Protein AF-A0A6S7K9F8-F1 (afdb_monomer_lite)

Radius of gyration: 13.47 Å; chains: 1; bounding box: 32×16×36 Å

Secondary structure (DSSP, 8-state):
--HHHHHHHHHHSSGGGG-SSSEEEEETTEEEEE---SSHHHHHHHHHHHHHHTT-

pLDDT: mean 92.74, std 6.07, range [56.81, 98.12]

Organism: Paramuricea clavata (NCBI:txid317549)

Foldseek 3Di:
DVVVVVVQCVVCVCLCVLQDAWDWDDDRPDIDTHHDDPDPVRRVCNVVSSVVSVVD

Sequence (56 aa):
SILGPLLFLLYTNDLPECLNNTRPRLFADDTNLTASGNSTADVELAVNSDLDNLRN

Structure (mmCIF, N/CA/C/O backbone):
data_AF-A0A6S7K9F8-F1
#
_entry.id   AF-A0A6S7K9F8-F1
#
loop_
_atom_site.group_PDB
_atom_site.id
_atom_site.type_symbol
_atom_site.label_atom_id
_atom_site.label_alt_id
_atom_site.label_comp_id
_atom_site.label_asym_id
_atom_site.label_entity_id
_atom_site.label_seq_id
_atom_site.pdbx_PDB_ins_code
_atom_site.Cartn_x
_atom_site.Cartn_y
_atom_site.Cartn_z
_atom_site.occupancy
_atom_site.B_iso_or_equiv
_atom_site.auth_seq_id
_atom_site.auth_comp_id
_atom_site.auth_asym_id
_atom_site.auth_atom_id
_atom_site.pdbx_PDB_model_num
ATOM 1 N N . SER A 1 1 ? 22.589 -1.617 -16.447 1.00 81.69 1 SER A N 1
ATOM 2 C CA . SER A 1 1 ? 21.486 -1.406 -17.411 1.00 81.69 1 SER A CA 1
ATOM 3 C C . SER A 1 1 ? 20.420 -0.550 -16.743 1.00 81.69 1 SER A C 1
ATOM 5 O O . SER A 1 1 ? 20.156 -0.794 -15.575 1.00 81.69 1 SER A O 1
ATOM 7 N N . ILE A 1 2 ? 19.845 0.441 -17.436 1.00 91.25 2 ILE A N 1
ATOM 8 C CA . ILE A 1 2 ? 18.824 1.367 -16.889 1.00 91.25 2 ILE A CA 1
ATOM 9 C C . ILE A 1 2 ? 17.379 0.873 -17.083 1.00 91.25 2 ILE A C 1
ATOM 11 O O . ILE A 1 2 ? 16.458 1.366 -16.440 1.00 91.25 2 ILE A O 1
ATOM 15 N N . LEU A 1 3 ? 17.177 -0.137 -17.934 1.00 95.00 3 LEU A N 1
ATOM 16 C CA . LEU A 1 3 ? 15.846 -0.643 -18.270 1.00 95.00 3 LEU A CA 1
ATOM 17 C C . LEU A 1 3 ? 15.172 -1.372 -17.097 1.00 95.00 3 LEU A C 1
ATOM 19 O O . LEU A 1 3 ? 13.974 -1.224 -16.906 1.00 95.00 3 LEU A O 1
ATOM 23 N N . GLY A 1 4 ? 15.935 -2.116 -16.289 1.00 93.31 4 GLY A N 1
ATOM 24 C CA . GLY A 1 4 ? 15.404 -2.838 -15.124 1.00 93.31 4 GLY A CA 1
ATOM 25 C C . GLY A 1 4 ? 14.723 -1.911 -14.107 1.00 93.31 4 GLY A C 1
ATOM 26 O O . GLY A 1 4 ? 13.538 -2.094 -13.846 1.00 93.31 4 GLY A O 1
ATOM 27 N N . PRO A 1 5 ? 15.416 -0.874 -13.595 1.00 91.56 5 PRO A N 1
ATOM 28 C CA . PRO A 1 5 ? 14.809 0.115 -12.702 1.00 91.56 5 PRO A CA 1
ATOM 29 C C . PRO A 1 5 ? 13.598 0.839 -13.305 1.00 91.56 5 PRO A C 1
ATOM 31 O O . PRO A 1 5 ? 12.649 1.143 -12.593 1.00 91.56 5 PRO A O 1
ATOM 34 N N . LEU A 1 6 ? 13.601 1.092 -14.617 1.00 93.12 6 LEU A N 1
ATOM 35 C CA . LEU A 1 6 ? 12.472 1.734 -15.289 1.00 93.12 6 LEU A CA 1
ATOM 36 C C . LEU A 1 6 ? 11.240 0.818 -15.350 1.00 93.12 6 LEU A C 1
ATOM 38 O O . LEU A 1 6 ? 10.134 1.265 -15.068 1.00 93.12 6 LEU A O 1
ATOM 42 N N . LEU A 1 7 ? 11.431 -0.461 -15.684 1.00 93.38 7 LEU A N 1
ATOM 43 C CA . LEU A 1 7 ? 10.357 -1.459 -15.674 1.00 93.38 7 LEU A CA 1
ATOM 44 C C . LEU A 1 7 ? 9.817 -1.690 -14.260 1.00 93.38 7 LEU A C 1
ATOM 46 O O . LEU A 1 7 ? 8.613 -1.842 -14.095 1.00 93.38 7 LEU A O 1
ATOM 50 N N . PHE A 1 8 ? 10.691 -1.661 -13.252 1.00 90.81 8 PHE A N 1
ATOM 51 C CA . PHE A 1 8 ? 10.288 -1.724 -11.850 1.00 90.81 8 PHE A CA 1
ATOM 52 C C . PHE A 1 8 ? 9.366 -0.556 -11.474 1.00 90.81 8 PHE A C 1
ATOM 54 O O . PHE A 1 8 ? 8.283 -0.785 -10.949 1.00 90.81 8 PHE A O 1
ATOM 61 N N . LEU A 1 9 ? 9.743 0.680 -11.822 1.00 90.00 9 LEU A N 1
ATOM 62 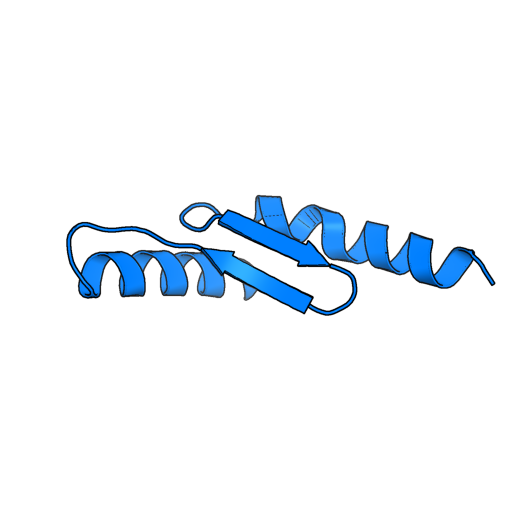C CA . LEU A 1 9 ? 8.907 1.856 -11.562 1.00 90.00 9 LEU A CA 1
ATOM 63 C C . LEU A 1 9 ? 7.549 1.783 -12.263 1.00 90.00 9 LEU A C 1
ATOM 65 O O . LEU A 1 9 ? 6.556 2.195 -11.680 1.00 90.00 9 LEU A O 1
ATOM 69 N N . LEU A 1 10 ? 7.498 1.273 -13.498 1.00 91.75 10 LEU A N 1
ATOM 70 C CA . LEU A 1 10 ? 6.236 1.074 -14.216 1.00 91.75 10 LEU A CA 1
ATOM 71 C C . LEU A 1 10 ? 5.350 0.021 -13.544 1.00 91.75 10 LEU A C 1
ATOM 73 O O . LEU A 1 10 ? 4.141 0.204 -13.504 1.00 91.75 10 LEU A O 1
ATOM 77 N N . TYR A 1 11 ? 5.950 -1.047 -13.016 1.00 89.81 11 TYR A N 1
ATOM 78 C CA . TYR A 1 11 ? 5.237 -2.123 -12.331 1.00 89.81 11 TYR A CA 1
ATOM 79 C C . TYR A 1 11 ? 4.6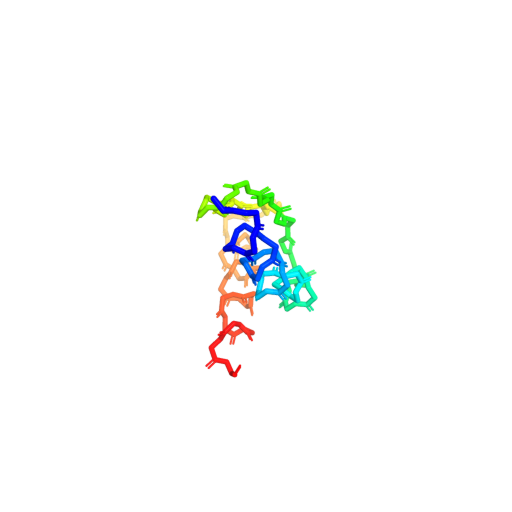41 -1.695 -10.985 1.00 89.81 11 TYR A C 1
ATOM 81 O O . TYR A 1 11 ? 3.602 -2.211 -10.613 1.00 89.81 11 TYR A O 1
ATOM 89 N N . THR A 1 12 ? 5.285 -0.787 -10.246 1.00 90.69 12 THR A N 1
ATOM 90 C CA . THR A 1 12 ? 4.820 -0.373 -8.907 1.00 90.69 12 THR A CA 1
ATOM 91 C C . THR A 1 12 ? 3.997 0.916 -8.898 1.00 90.69 12 THR A C 1
ATOM 93 O O . THR A 1 12 ? 3.609 1.380 -7.82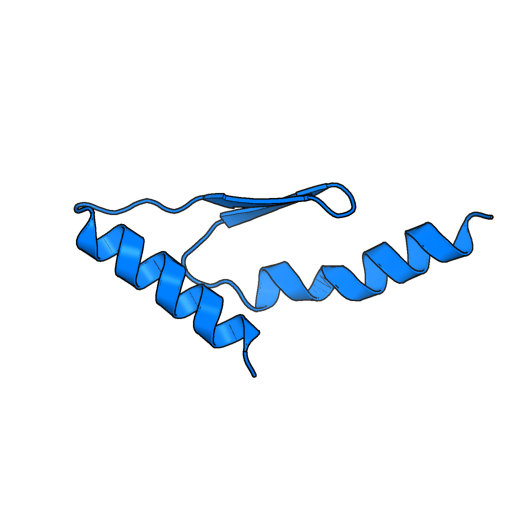8 1.00 90.69 12 THR A O 1
ATOM 96 N N . ASN A 1 13 ? 3.827 1.581 -10.044 1.00 89.94 13 ASN A N 1
ATOM 97 C CA . ASN A 1 13 ? 3.273 2.942 -10.094 1.00 89.94 13 ASN A CA 1
ATOM 98 C C . ASN A 1 13 ? 1.757 3.004 -9.868 1.00 89.94 13 ASN A C 1
ATOM 100 O O . ASN A 1 13 ? 1.237 4.061 -9.531 1.00 89.94 13 ASN A O 1
ATOM 104 N N . ASP A 1 14 ? 1.068 1.889 -10.072 1.00 90.94 14 ASP A N 1
ATOM 105 C CA . ASP A 1 14 ? -0.359 1.689 -9.823 1.00 90.94 14 ASP A CA 1
ATOM 106 C C . ASP A 1 14 ? -0.662 1.397 -8.345 1.00 90.94 14 ASP A C 1
ATOM 108 O O . ASP A 1 14 ? -1.760 1.677 -7.872 1.00 90.94 14 ASP A O 1
ATOM 112 N N . LEU A 1 15 ? 0.321 0.912 -7.580 1.00 92.00 15 LEU A N 1
ATOM 113 C CA . LEU A 1 15 ? 0.165 0.550 -6.171 1.00 92.00 15 LEU A CA 1
ATOM 114 C C . LEU A 1 15 ? -0.496 1.646 -5.306 1.00 92.00 15 LEU A C 1
ATOM 116 O O . LEU A 1 15 ? -1.357 1.306 -4.493 1.00 92.00 15 LEU A O 1
ATOM 120 N N . PRO A 1 16 ? -0.167 2.950 -5.442 1.00 92.94 16 PRO A N 1
ATOM 121 C CA . PRO A 1 16 ? -0.859 4.001 -4.701 1.00 92.94 16 PRO A CA 1
ATOM 122 C C . PRO A 1 16 ? -2.341 4.159 -5.056 1.00 92.94 16 PRO A C 1
ATOM 124 O O . PRO A 1 16 ? -3.097 4.644 -4.220 1.00 92.94 16 PRO A O 1
ATOM 127 N N . GLU A 1 17 ? -2.764 3.768 -6.259 1.00 92.25 17 GLU A N 1
ATOM 128 C CA . GLU A 1 17 ? -4.160 3.865 -6.707 1.00 92.25 17 GLU A CA 1
ATOM 129 C C . GLU A 1 17 ? -5.050 2.783 -6.073 1.00 92.25 17 GLU A C 1
ATOM 131 O O . GLU A 1 17 ? -6.264 2.954 -5.977 1.00 92.25 17 GLU A O 1
ATOM 136 N N . CYS A 1 18 ? -4.456 1.695 -5.579 1.00 92.75 18 CYS A N 1
ATOM 137 C CA . CYS A 1 18 ? -5.167 0.624 -4.877 1.00 92.75 18 CYS A CA 1
ATOM 138 C C . CYS A 1 18 ? -5.417 0.928 -3.384 1.00 92.75 18 CYS A C 1
ATOM 140 O O . CYS A 1 18 ? -6.168 0.210 -2.718 1.00 92.75 18 CYS A O 1
ATOM 142 N N . LEU A 1 19 ? -4.781 1.970 -2.838 1.00 95.19 19 LEU A N 1
ATOM 143 C CA . LEU A 1 19 ? -4.753 2.277 -1.407 1.00 95.19 19 LEU A CA 1
ATOM 144 C C . LEU A 1 19 ? -5.621 3.504 -1.110 1.00 95.19 19 LEU A C 1
ATOM 146 O O . LEU A 1 19 ? -5.292 4.626 -1.490 1.00 95.19 19 LEU A O 1
ATOM 150 N N . ASN A 1 20 ? -6.740 3.294 -0.418 1.00 95.06 20 ASN A N 1
ATOM 151 C CA . ASN A 1 20 ? -7.745 4.332 -0.180 1.00 95.06 20 ASN A CA 1
ATOM 152 C C . ASN A 1 20 ? -7.648 4.938 1.224 1.00 95.06 20 ASN A C 1
ATOM 154 O O . ASN A 1 20 ? -8.020 6.094 1.433 1.00 95.06 20 ASN A O 1
ATOM 158 N N . ASN A 1 21 ? -7.167 4.162 2.194 1.00 96.38 21 ASN A N 1
ATOM 159 C CA . ASN A 1 21 ? -7.204 4.520 3.612 1.00 96.38 21 ASN A CA 1
ATOM 160 C C . ASN A 1 21 ? -5.810 4.792 4.193 1.00 96.38 21 ASN A C 1
ATOM 162 O O . ASN A 1 21 ? -5.669 5.469 5.215 1.00 96.38 21 ASN A O 1
ATOM 166 N N . THR A 1 22 ? -4.770 4.273 3.547 1.00 96.31 22 THR A N 1
ATOM 167 C CA . THR A 1 22 ? -3.375 4.393 3.958 1.00 96.31 22 THR A CA 1
ATOM 168 C C . THR A 1 22 ? -2.582 5.264 2.991 1.00 96.31 22 THR A C 1
ATOM 170 O O . THR A 1 22 ? -2.918 5.431 1.822 1.00 96.31 22 THR A O 1
ATOM 173 N N . ARG A 1 23 ? -1.501 5.867 3.491 1.00 96.12 23 ARG A N 1
ATOM 174 C CA . ARG A 1 23 ? -0.555 6.634 2.675 1.00 96.12 23 ARG A CA 1
ATOM 175 C C . ARG A 1 23 ? 0.693 5.794 2.402 1.00 96.12 23 ARG A C 1
ATOM 177 O O . ARG A 1 23 ? 1.464 5.590 3.350 1.00 96.12 23 ARG A O 1
ATOM 184 N N . PRO A 1 24 ? 0.923 5.339 1.158 1.00 94.69 24 PRO A N 1
ATOM 185 C CA . PRO A 1 24 ? 2.132 4.610 0.804 1.00 94.69 24 PRO A CA 1
ATOM 186 C C . PRO A 1 24 ? 3.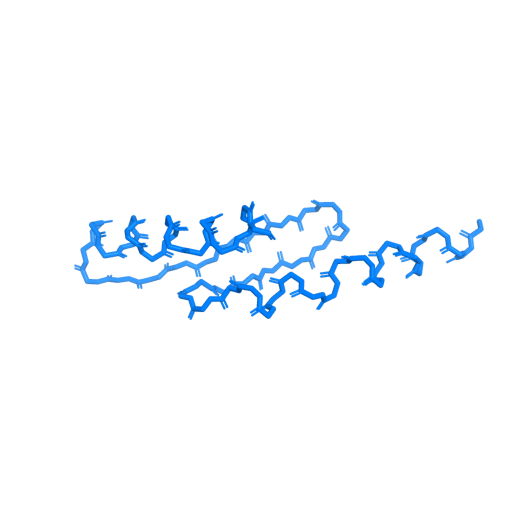354 5.531 0.716 1.00 94.69 24 PRO A C 1
ATOM 188 O O . PRO A 1 24 ? 3.274 6.689 0.304 1.00 94.69 24 PRO A O 1
ATOM 191 N N . ARG A 1 25 ? 4.517 4.989 1.075 1.00 94.25 25 ARG A N 1
ATOM 192 C CA . ARG A 1 25 ? 5.849 5.513 0.755 1.00 94.25 25 ARG A CA 1
ATOM 193 C C . ARG A 1 25 ? 6.654 4.386 0.125 1.00 94.25 25 ARG A C 1
ATOM 195 O O . ARG A 1 25 ? 6.912 3.384 0.790 1.00 94.25 25 ARG A O 1
ATOM 202 N N . LEU A 1 26 ? 7.014 4.574 -1.141 1.00 92.12 26 LEU A N 1
ATOM 203 C CA . LEU A 1 26 ? 7.691 3.584 -1.975 1.00 92.12 26 LEU A CA 1
ATOM 204 C C . LEU A 1 26 ? 9.146 3.993 -2.183 1.00 92.12 26 LEU A C 1
ATOM 206 O O . LEU A 1 26 ? 9.422 5.145 -2.530 1.00 92.12 26 LEU A O 1
ATOM 210 N N . PHE A 1 27 ? 10.069 3.060 -1.984 1.00 89.75 27 PHE A N 1
ATOM 211 C CA . PHE A 1 27 ? 11.475 3.246 -2.308 1.00 89.75 27 PHE A CA 1
ATOM 212 C C . PHE A 1 27 ? 12.091 1.915 -2.729 1.00 89.75 27 PHE A C 1
ATOM 214 O O . PHE A 1 27 ? 12.344 1.061 -1.888 1.00 89.75 27 PHE A O 1
ATOM 221 N N . ALA A 1 28 ? 12.350 1.750 -4.032 1.00 87.12 28 ALA A N 1
ATOM 222 C CA . ALA A 1 28 ? 12.731 0.450 -4.586 1.00 87.12 28 ALA A CA 1
ATOM 223 C C . ALA A 1 28 ? 11.746 -0.639 -4.106 1.00 87.12 28 ALA A C 1
ATOM 225 O O . ALA A 1 28 ? 10.540 -0.417 -4.191 1.00 87.12 28 ALA A O 1
ATOM 226 N N . ASP A 1 29 ? 12.231 -1.775 -3.609 1.00 85.75 29 ASP A N 1
ATOM 227 C CA . ASP A 1 29 ? 11.424 -2.875 -3.073 1.00 85.75 29 ASP A CA 1
ATOM 228 C C . ASP A 1 29 ? 10.746 -2.572 -1.722 1.00 85.75 29 ASP A C 1
ATOM 230 O O . ASP A 1 29 ? 9.802 -3.271 -1.347 1.00 85.75 29 ASP A O 1
ATOM 234 N N . ASP A 1 30 ? 11.141 -1.504 -1.023 1.00 90.44 30 ASP A N 1
ATOM 235 C CA . ASP A 1 30 ? 10.534 -1.119 0.250 1.00 90.44 30 ASP A CA 1
ATOM 236 C C . ASP A 1 30 ? 9.209 -0.371 0.051 1.00 90.44 30 ASP A C 1
ATOM 238 O O . ASP A 1 30 ? 9.138 0.702 -0.557 1.00 90.44 30 ASP A O 1
ATOM 242 N N . THR A 1 31 ? 8.151 -0.901 0.666 1.00 90.88 31 THR A N 1
ATOM 243 C CA . THR A 1 31 ? 6.824 -0.278 0.722 1.00 90.88 31 THR A CA 1
ATOM 244 C C . THR A 1 31 ? 6.398 -0.083 2.170 1.00 90.88 31 THR A C 1
ATOM 246 O O . THR A 1 31 ? 6.207 -1.043 2.912 1.00 90.88 31 THR A O 1
AT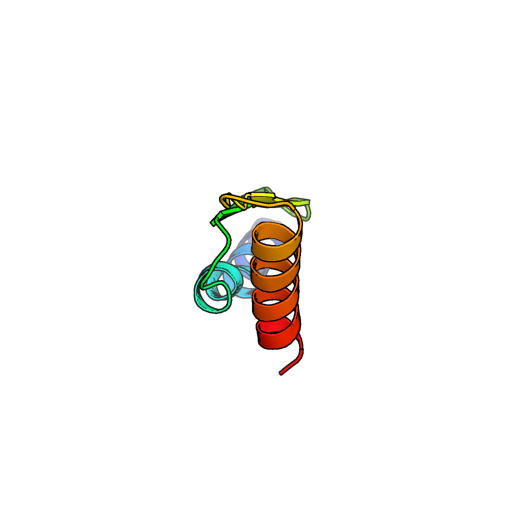OM 249 N N . ASN A 1 32 ? 6.207 1.171 2.577 1.00 94.00 32 ASN A N 1
ATOM 250 C CA . ASN A 1 32 ? 5.708 1.516 3.906 1.00 94.00 32 ASN A CA 1
ATOM 251 C C . ASN A 1 32 ? 4.312 2.133 3.811 1.00 94.00 32 ASN A C 1
ATOM 253 O O . ASN A 1 32 ? 4.128 3.124 3.107 1.00 94.00 32 ASN A O 1
ATOM 257 N N . LEU A 1 33 ? 3.352 1.614 4.577 1.00 94.69 33 LEU A N 1
ATOM 258 C CA . LEU A 1 33 ? 2.003 2.177 4.688 1.00 94.69 33 LEU A CA 1
ATOM 259 C C . LEU A 1 33 ? 1.860 2.957 5.996 1.00 94.69 33 LEU A C 1
ATOM 261 O O . LEU A 1 33 ? 2.228 2.478 7.065 1.00 94.69 33 LEU A O 1
ATOM 265 N N . THR A 1 34 ? 1.333 4.180 5.925 1.00 96.31 34 THR A N 1
ATOM 266 C CA . THR A 1 34 ? 0.982 4.977 7.113 1.00 96.31 34 THR A CA 1
ATOM 267 C C . THR A 1 34 ? -0.525 5.117 7.221 1.00 96.31 34 THR A C 1
ATOM 269 O O . THR A 1 34 ? -1.158 5.609 6.291 1.00 96.31 34 THR A O 1
ATOM 272 N N . ALA A 1 35 ? -1.075 4.741 8.370 1.00 96.25 35 ALA A N 1
ATOM 273 C CA . ALA A 1 35 ? -2.492 4.841 8.688 1.00 96.25 35 ALA A CA 1
ATOM 274 C C . ALA A 1 35 ? -2.691 5.640 9.983 1.00 96.25 35 ALA A C 1
ATOM 276 O O . ALA A 1 35 ? -1.808 5.681 10.842 1.00 96.25 35 ALA A O 1
ATOM 277 N N . SER A 1 36 ? -3.853 6.269 10.125 1.00 96.44 36 SER A N 1
ATOM 278 C CA . SER A 1 36 ? -4.241 7.013 11.325 1.00 96.44 36 SER A CA 1
ATOM 279 C C . SER A 1 36 ? -5.728 6.824 11.596 1.00 96.44 36 SER A C 1
ATOM 281 O O . SER A 1 36 ? -6.516 6.831 10.655 1.00 96.44 36 SER A O 1
ATOM 283 N N . GLY A 1 37 ? -6.108 6.714 12.866 1.00 96.25 37 GLY A N 1
ATOM 284 C CA . GLY A 1 37 ? -7.492 6.532 13.297 1.00 96.25 37 GLY A CA 1
ATOM 285 C C . GLY A 1 37 ? -7.676 6.932 14.759 1.00 96.25 37 GLY A C 1
ATOM 286 O O . GLY A 1 37 ? -6.698 7.210 15.456 1.00 96.25 37 GLY A O 1
ATOM 287 N N . ASN A 1 38 ? -8.927 6.976 15.219 1.00 97.50 38 ASN A N 1
ATOM 288 C CA . ASN A 1 38 ? -9.260 7.359 16.597 1.00 97.50 38 ASN A CA 1
ATOM 289 C C . ASN A 1 38 ? -9.118 6.187 17.579 1.00 97.50 38 ASN A C 1
ATOM 291 O O . ASN A 1 38 ? -9.096 6.383 18.794 1.00 97.50 38 ASN A O 1
ATOM 295 N N . SER A 1 39 ? -9.015 4.971 17.053 1.00 98.12 39 SER A N 1
ATOM 296 C CA . SER A 1 39 ? -8.791 3.742 17.795 1.00 98.12 39 SER A CA 1
ATOM 297 C C . SER A 1 39 ? -7.869 2.802 17.022 1.00 98.12 39 SER A C 1
ATOM 299 O O . SER A 1 39 ? -7.658 2.943 15.816 1.00 98.12 39 SER A O 1
ATOM 301 N N . THR A 1 40 ? -7.333 1.800 17.715 1.00 97.56 40 THR A N 1
ATOM 302 C CA . THR A 1 40 ? -6.561 0.727 17.075 1.00 97.56 40 THR A CA 1
ATOM 303 C C . THR A 1 40 ? -7.410 -0.073 16.089 1.00 97.56 40 THR A C 1
ATOM 305 O O . THR A 1 40 ? -6.889 -0.496 15.064 1.00 97.56 40 THR A O 1
ATOM 308 N N . ALA A 1 41 ? -8.711 -0.227 16.364 1.00 98.12 41 ALA A N 1
ATOM 309 C CA . ALA A 1 41 ? -9.650 -0.907 15.476 1.00 98.12 41 ALA A CA 1
ATOM 310 C C . ALA A 1 41 ? -9.843 -0.144 14.156 1.00 98.12 41 ALA A C 1
ATOM 312 O O . ALA A 1 41 ? -9.865 -0.762 13.098 1.00 98.12 41 ALA A O 1
ATOM 313 N N . ASP A 1 42 ? -9.908 1.192 14.193 1.00 97.69 42 ASP A N 1
ATOM 314 C CA . ASP A 1 42 ? -10.006 2.006 12.971 1.00 97.69 42 ASP A CA 1
ATOM 315 C C . ASP A 1 42 ? -8.763 1.837 12.088 1.00 97.69 42 ASP A C 1
ATOM 317 O O . ASP A 1 42 ? -8.867 1.718 10.869 1.00 97.69 42 ASP A O 1
ATOM 321 N N . VAL A 1 43 ? -7.580 1.806 12.713 1.00 97.81 43 VAL A N 1
ATOM 322 C CA . VAL A 1 43 ? -6.306 1.599 12.012 1.00 97.81 43 VAL A CA 1
ATOM 323 C C . VAL A 1 43 ? -6.239 0.196 11.412 1.00 97.81 43 VAL A C 1
ATOM 325 O O . VAL A 1 43 ? -5.843 0.048 10.259 1.00 97.81 43 VAL A O 1
ATOM 328 N N . GLU A 1 44 ? -6.649 -0.825 12.164 1.00 97.88 44 GLU A N 1
ATOM 329 C CA . GLU A 1 44 ? -6.707 -2.208 11.687 1.00 97.88 44 GLU A CA 1
ATOM 330 C C . GLU A 1 44 ? -7.662 -2.353 10.494 1.00 97.88 44 GLU A C 1
ATOM 332 O O . GLU A 1 44 ? -7.286 -2.929 9.474 1.00 97.88 44 GLU A O 1
ATOM 337 N N . LEU A 1 45 ? -8.867 -1.782 10.583 1.00 97.56 45 LEU A N 1
ATOM 338 C CA . LEU A 1 45 ? -9.843 -1.789 9.493 1.00 97.56 45 LEU A CA 1
ATOM 339 C C . LEU A 1 45 ? -9.312 -1.075 8.245 1.00 97.56 45 LEU A C 1
ATOM 341 O O . LEU A 1 45 ? -9.428 -1.614 7.146 1.00 97.56 45 LEU A O 1
ATOM 345 N N . ALA A 1 46 ? -8.698 0.100 8.408 1.00 96.94 46 ALA A N 1
ATOM 346 C CA . ALA A 1 46 ? -8.113 0.865 7.309 1.00 96.94 46 ALA A CA 1
ATOM 347 C C . ALA A 1 46 ? -7.010 0.082 6.580 1.00 96.94 46 ALA A C 1
ATOM 349 O O . ALA A 1 46 ? -7.009 0.007 5.352 1.00 96.94 46 ALA A O 1
ATOM 350 N N . VAL A 1 47 ? -6.086 -0.524 7.332 1.00 96.50 47 VAL A N 1
ATOM 351 C CA . VAL A 1 47 ? -4.975 -1.301 6.763 1.00 96.50 47 VAL A CA 1
ATOM 352 C C . VAL A 1 47 ? -5.484 -2.573 6.086 1.00 96.50 47 VAL A C 1
ATOM 354 O O . VAL A 1 47 ? -5.076 -2.861 4.965 1.00 96.50 47 VAL A O 1
ATOM 357 N N . ASN A 1 48 ? -6.392 -3.316 6.723 1.00 96.38 48 ASN A N 1
ATOM 358 C CA . ASN A 1 48 ? -6.935 -4.547 6.147 1.00 96.38 48 ASN A CA 1
ATOM 359 C C . ASN A 1 48 ? -7.764 -4.277 4.885 1.00 96.38 48 ASN A C 1
ATOM 361 O O . ASN A 1 48 ? -7.603 -4.990 3.900 1.00 96.38 48 ASN A O 1
ATOM 365 N N . SER A 1 49 ? -8.580 -3.217 4.875 1.00 95.88 49 SER A N 1
ATOM 366 C CA . SER A 1 49 ? -9.346 -2.826 3.686 1.00 95.88 49 SER A CA 1
ATOM 367 C C . SER A 1 49 ? -8.439 -2.510 2.496 1.00 95.88 49 SER A C 1
ATOM 369 O O . SER A 1 49 ? -8.772 -2.863 1.369 1.00 95.88 49 SER A O 1
ATOM 371 N N . ASP A 1 50 ? -7.310 -1.842 2.731 1.00 95.38 50 ASP A N 1
ATOM 372 C CA . ASP A 1 50 ? -6.340 -1.533 1.682 1.00 95.38 50 ASP A CA 1
ATOM 373 C C . ASP A 1 50 ? -5.567 -2.783 1.227 1.00 95.38 50 ASP A C 1
ATOM 375 O O . ASP A 1 50 ? -5.351 -2.966 0.032 1.00 95.38 50 ASP A O 1
ATOM 379 N N . LEU A 1 51 ? -5.202 -3.682 2.149 1.00 93.88 51 LEU A N 1
ATOM 380 C CA . LEU A 1 51 ? -4.572 -4.965 1.812 1.00 93.88 51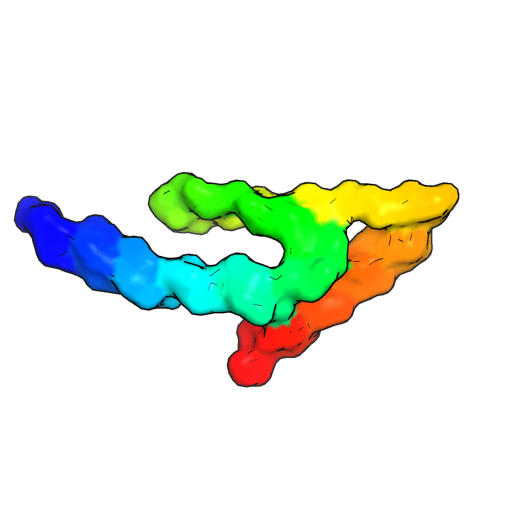 LEU A CA 1
ATOM 381 C C . LEU A 1 51 ? -5.490 -5.869 0.979 1.00 93.88 51 LEU A C 1
ATOM 383 O O . LEU A 1 51 ? -5.007 -6.588 0.106 1.00 93.88 51 LEU A O 1
ATOM 387 N N . ASP A 1 52 ? -6.798 -5.832 1.221 1.00 95.19 52 ASP A N 1
ATOM 388 C CA . ASP A 1 52 ? -7.767 -6.586 0.428 1.00 95.19 52 ASP A CA 1
ATOM 389 C C . ASP A 1 52 ? -7.944 -6.004 -0.983 1.00 95.19 52 ASP A C 1
ATOM 391 O O . ASP A 1 52 ? -8.140 -6.768 -1.927 1.00 95.19 52 ASP A O 1
ATOM 395 N N . ASN A 1 53 ? -7.775 -4.689 -1.174 1.00 92.19 53 ASN A N 1
ATOM 396 C CA . ASN A 1 53 ? -7.759 -4.092 -2.517 1.00 92.19 53 ASN A CA 1
ATOM 397 C C . ASN A 1 53 ? -6.566 -4.576 -3.356 1.00 92.19 53 ASN A C 1
ATOM 399 O O . ASN A 1 53 ? -6.688 -4.674 -4.572 1.00 92.19 53 ASN A O 1
ATOM 403 N N . LEU A 1 54 ? -5.439 -4.915 -2.719 1.00 88.31 54 LEU A N 1
ATOM 404 C CA . LEU A 1 54 ? -4.246 -5.454 -3.387 1.00 88.31 54 LEU A CA 1
ATOM 405 C C . LEU A 1 54 ? -4.365 -6.935 -3.774 1.00 88.31 54 LEU A C 1
ATOM 407 O O . LEU A 1 54 ? -3.505 -7.453 -4.483 1.00 88.31 54 LEU A O 1
ATOM 411 N N . ARG A 1 55 ? -5.377 -7.648 -3.266 1.00 82.69 55 ARG A N 1
ATOM 412 C CA . ARG A 1 55 ? -5.568 -9.081 -3.537 1.00 82.69 55 ARG A CA 1
ATOM 413 C C . ARG A 1 55 ? -6.277 -9.380 -4.860 1.00 82.69 55 ARG A C 1
ATOM 415 O O . ARG A 1 55 ? -6.292 -10.551 -5.239 1.00 82.69 55 ARG A O 1
ATOM 422 N N . ASN A 1 56 ? -6.881 -8.381 -5.505 1.00 56.81 56 ASN A N 1
ATOM 423 C CA . ASN A 1 56 ? -7.687 -8.548 -6.720 1.00 56.81 56 ASN A CA 1
ATOM 424 C C . ASN A 1 56 ? -6.884 -8.336 -8.002 1.00 56.81 56 ASN A C 1
ATOM 426 O O . ASN A 1 56 ? -6.128 -7.345 -8.062 1.00 56.81 56 ASN A O 1
#